Protein AF-A0A1W4WV50-F1 (afdb_monomer)

Structure (mmCIF, N/CA/C/O backbone):
data_AF-A0A1W4WV50-F1
#
_entry.id   AF-A0A1W4WV50-F1
#
loop_
_atom_site.group_PDB
_atom_site.id
_atom_site.type_symbol
_atom_site.label_atom_id
_atom_site.label_alt_id
_atom_site.label_comp_id
_atom_site.label_asym_id
_atom_site.label_entity_id
_atom_site.la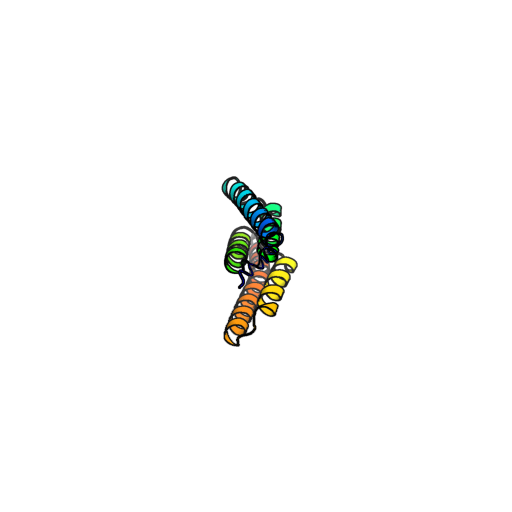bel_seq_id
_atom_site.pdbx_PDB_ins_code
_atom_site.Cartn_x
_atom_site.Cartn_y
_atom_site.Cartn_z
_atom_site.occupancy
_atom_site.B_iso_or_equiv
_atom_site.auth_seq_id
_atom_site.auth_comp_id
_atom_site.auth_asym_id
_atom_site.auth_atom_id
_atom_site.pdbx_PDB_model_num
ATOM 1 N N . MET A 1 1 ? -2.392 38.346 -44.570 1.00 42.47 1 MET A N 1
ATOM 2 C CA . MET A 1 1 ? -2.735 36.953 -44.889 1.00 42.47 1 MET A CA 1
ATOM 3 C C . MET A 1 1 ? -1.821 36.046 -44.085 1.00 42.47 1 MET A C 1
ATOM 5 O O . MET A 1 1 ? -0.620 36.184 -44.238 1.00 42.47 1 MET A O 1
ATOM 9 N N . ASP A 1 2 ? -2.243 35.181 -43.177 1.00 48.56 2 ASP A N 1
ATOM 10 C CA . ASP A 1 2 ? -3.547 34.930 -42.580 1.00 48.56 2 ASP A CA 1
ATOM 11 C C . ASP A 1 2 ? -3.296 34.343 -41.193 1.00 48.56 2 ASP A C 1
ATOM 13 O O . ASP A 1 2 ? -2.311 33.651 -40.942 1.00 48.56 2 ASP A O 1
ATOM 17 N N . LYS A 1 3 ? -4.202 34.695 -40.294 1.00 64.75 3 LYS A N 1
ATOM 18 C CA . LYS A 1 3 ? -4.344 34.162 -38.953 1.00 64.75 3 LYS A CA 1
ATOM 19 C C . LYS A 1 3 ? -4.833 32.719 -39.092 1.00 64.75 3 LYS A C 1
ATOM 21 O O . LYS A 1 3 ? -5.914 32.519 -39.636 1.00 64.75 3 LYS A O 1
ATOM 26 N N . MET A 1 4 ? -4.077 31.736 -38.611 1.00 63.44 4 MET A N 1
ATOM 27 C CA . MET A 1 4 ? -4.611 30.386 -38.417 1.00 63.44 4 MET A CA 1
ATOM 28 C C . MET A 1 4 ? -4.324 29.927 -36.993 1.00 63.44 4 MET A C 1
ATOM 30 O O . MET A 1 4 ? -3.299 29.328 -36.689 1.00 63.44 4 MET A O 1
ATOM 34 N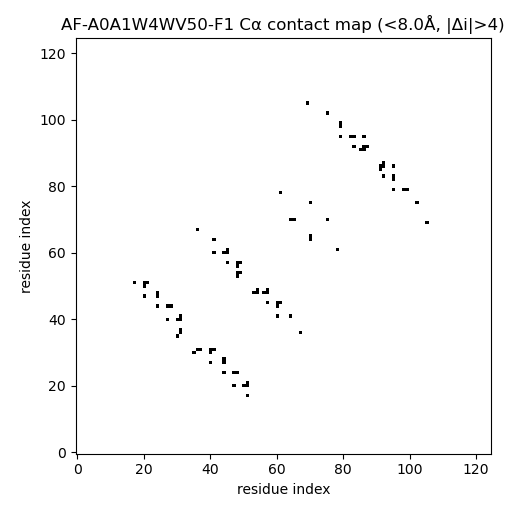 N . GLU A 1 5 ? -5.272 30.287 -36.133 1.00 61.78 5 GLU A N 1
ATOM 35 C CA . GLU A 1 5 ? -5.601 29.574 -34.907 1.00 61.78 5 GLU A CA 1
ATOM 36 C C . GLU A 1 5 ? -6.010 28.144 -35.293 1.00 61.78 5 GLU A C 1
ATOM 38 O O . GLU A 1 5 ? -6.894 27.974 -36.136 1.00 61.78 5 GLU A O 1
ATOM 43 N N . THR A 1 6 ? -5.422 27.121 -34.675 1.00 50.56 6 THR A N 1
ATOM 44 C CA . THR A 1 6 ? -6.096 25.822 -34.552 1.00 50.56 6 THR A CA 1
ATOM 45 C C . THR A 1 6 ? -5.960 25.376 -33.108 1.00 50.56 6 THR A C 1
ATOM 47 O O . THR A 1 6 ? -4.914 24.905 -32.668 1.00 50.56 6 THR A O 1
ATOM 50 N N . SER A 1 7 ? -7.026 25.628 -32.367 1.00 62.25 7 SER A N 1
ATOM 51 C CA . SER A 1 7 ? -7.301 25.095 -31.048 1.00 62.25 7 SER A CA 1
ATOM 52 C C . SER A 1 7 ? -7.373 23.572 -31.133 1.00 62.25 7 SER A C 1
ATOM 54 O O . SER A 1 7 ? -8.223 23.051 -31.849 1.00 62.25 7 SER A O 1
ATOM 56 N N . ASP A 1 8 ? -6.522 22.876 -30.388 1.00 53.78 8 ASP A N 1
ATOM 57 C CA . ASP A 1 8 ? -6.728 21.467 -30.054 1.00 53.78 8 ASP A CA 1
ATOM 58 C C . ASP A 1 8 ? -6.739 21.373 -28.527 1.00 53.78 8 ASP A C 1
ATOM 60 O O . ASP A 1 8 ? -5.719 21.238 -27.855 1.00 53.78 8 ASP A O 1
ATOM 64 N N . SER A 1 9 ? -7.920 21.658 -27.982 1.00 59.09 9 SER A N 1
ATOM 65 C CA . SER A 1 9 ? -8.240 21.547 -26.565 1.00 59.09 9 SER A CA 1
ATOM 66 C C . SER A 1 9 ? -8.961 20.214 -26.407 1.00 59.09 9 SER A C 1
ATOM 68 O O . SER A 1 9 ? -10.182 20.154 -26.508 1.00 59.09 9 SER A O 1
ATOM 70 N N . SER A 1 10 ? -8.194 19.137 -26.258 1.00 57.66 10 SER A N 1
ATOM 71 C CA . SER A 1 10 ? -8.717 17.786 -26.042 1.00 57.66 10 SER A CA 1
ATOM 72 C C . SER A 1 10 ? -7.787 16.996 -25.120 1.00 57.66 10 SER A C 1
ATOM 74 O O . SER A 1 10 ? -7.158 16.033 -25.541 1.00 57.66 10 SER A O 1
ATOM 76 N N . SER A 1 11 ? -7.710 17.416 -23.857 1.00 51.62 11 SER A N 1
ATOM 77 C CA . SER A 1 11 ? -7.191 16.614 -22.740 1.00 51.62 11 SER A CA 1
ATOM 78 C C . SER A 1 11 ? -7.842 17.122 -21.454 1.00 51.62 11 SER A C 1
ATOM 80 O O . SER A 1 11 ? -7.327 18.042 -20.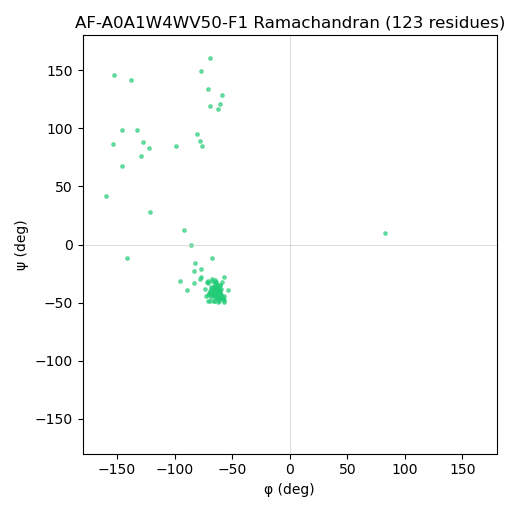830 1.00 51.62 11 SER A O 1
ATOM 82 N N . SER A 1 12 ? -9.023 16.618 -21.099 1.00 52.91 12 SER A N 1
ATOM 83 C CA . SER A 1 12 ? -9.609 16.865 -19.764 1.00 52.91 12 SER A CA 1
ATOM 84 C C . SER A 1 12 ? -10.337 15.653 -19.175 1.00 52.91 12 SER A C 1
ATOM 86 O O . SER A 1 12 ? -10.578 15.626 -17.979 1.00 52.91 12 SER A O 1
ATOM 88 N N . GLU A 1 13 ? -10.593 14.600 -19.955 1.00 53.84 13 GLU A N 1
ATOM 89 C CA . GLU A 1 13 ? -11.320 13.415 -19.466 1.00 53.84 13 GLU A CA 1
ATOM 90 C C . GLU A 1 13 ? -10.465 12.470 -18.593 1.00 53.84 13 GLU A C 1
ATOM 92 O O . GLU A 1 13 ? -11.007 11.669 -17.838 1.00 53.84 13 GLU A O 1
ATOM 97 N N . SER A 1 14 ? -9.131 12.520 -18.699 1.00 54.09 14 SER A N 1
ATOM 98 C CA . SER A 1 14 ? -8.242 11.679 -17.875 1.00 54.09 14 SER A CA 1
ATOM 99 C C . SER A 1 14 ? -7.988 12.280 -16.491 1.00 54.09 14 SER A C 1
ATOM 101 O O . SER A 1 14 ? -7.862 11.538 -15.520 1.00 54.09 14 SER A O 1
ATOM 103 N N . ASP A 1 15 ? -7.952 13.610 -16.396 1.00 56.28 15 ASP A N 1
ATOM 104 C CA . ASP A 1 15 ? -7.612 14.325 -15.163 1.00 56.28 15 ASP A CA 1
ATOM 105 C C . ASP A 1 15 ? -8.781 14.338 -14.161 1.00 56.28 15 ASP A C 1
ATOM 107 O O . ASP A 1 15 ? -8.567 14.379 -12.949 1.00 56.28 15 ASP A O 1
ATOM 111 N N . GLU A 1 16 ? -10.031 14.270 -14.634 1.00 61.88 16 GLU A N 1
ATOM 112 C CA . GLU A 1 16 ? -11.210 14.206 -13.758 1.00 61.88 16 GLU A CA 1
ATOM 113 C C . GLU A 1 16 ? -11.260 12.893 -12.960 1.00 61.88 16 GLU A C 1
ATOM 115 O O . GLU A 1 16 ? -11.517 12.907 -11.757 1.00 61.88 16 GLU A O 1
ATOM 120 N N . ASN A 1 17 ? -10.925 11.763 -13.591 1.00 70.62 17 ASN A N 1
ATOM 121 C CA . ASN A 1 17 ? -10.959 10.453 -12.938 1.00 70.62 17 ASN A CA 1
ATOM 122 C C . ASN A 1 17 ? -9.835 10.277 -11.897 1.00 70.62 17 ASN A C 1
ATOM 124 O O . ASN A 1 17 ? -10.039 9.617 -10.881 1.00 70.62 17 ASN A O 1
ATOM 128 N N . GLU A 1 18 ? -8.656 10.867 -12.113 1.00 73.31 18 GLU A N 1
ATOM 129 C CA . GLU A 1 18 ? -7.558 10.840 -11.132 1.00 73.31 18 GLU A CA 1
ATOM 130 C C . GLU A 1 18 ? -7.899 11.674 -9.884 1.00 73.31 18 GLU A C 1
ATOM 132 O O . GLU A 1 18 ? -7.756 11.183 -8.763 1.00 73.31 18 GLU A O 1
ATOM 137 N N . ASN A 1 19 ? -8.481 12.867 -10.067 1.00 79.00 19 ASN A N 1
ATOM 138 C CA . ASN A 1 19 ? -8.949 13.712 -8.959 1.00 79.00 19 ASN A CA 1
ATOM 139 C C . ASN A 1 19 ? -10.046 13.037 -8.112 1.00 79.00 19 ASN A C 1
ATOM 141 O O . ASN A 1 19 ? -10.055 13.165 -6.886 1.00 79.00 19 ASN A O 1
ATOM 145 N N . GLU A 1 20 ? -10.977 12.304 -8.732 1.00 84.50 20 GLU A N 1
ATOM 146 C CA . GLU A 1 20 ? -12.006 11.556 -7.992 1.00 84.50 20 GLU A CA 1
ATOM 147 C C . GLU A 1 20 ? -11.408 10.425 -7.137 1.00 84.50 20 GLU A C 1
ATOM 149 O O . GLU A 1 20 ? -11.850 10.191 -6.006 1.00 84.50 20 GLU A O 1
ATOM 154 N N . LEU A 1 21 ? -10.389 9.730 -7.654 1.00 85.88 21 LEU A N 1
ATOM 155 C CA . LEU A 1 21 ? -9.699 8.662 -6.930 1.00 85.88 21 LEU A CA 1
ATOM 156 C C . LEU A 1 21 ? -8.884 9.209 -5.751 1.00 85.88 21 LEU A C 1
ATOM 158 O O . LEU A 1 21 ? -8.929 8.624 -4.665 1.00 85.88 21 LEU A O 1
ATOM 162 N N . GLU A 1 22 ? -8.192 10.335 -5.935 1.00 85.38 22 GLU A N 1
ATOM 163 C CA . GLU A 1 22 ? -7.476 11.029 -4.859 1.00 85.38 22 GLU A CA 1
ATOM 164 C C . GLU A 1 22 ? -8.432 11.497 -3.753 1.00 85.38 22 GLU A C 1
ATOM 166 O O . GLU A 1 22 ? -8.198 11.209 -2.577 1.00 85.38 22 GLU A O 1
ATOM 171 N N . GLY A 1 23 ? -9.565 12.113 -4.111 1.00 88.38 23 GLY A N 1
ATOM 172 C CA . GLY A 1 23 ? -10.576 12.533 -3.136 1.00 88.38 23 GLY A CA 1
ATOM 173 C C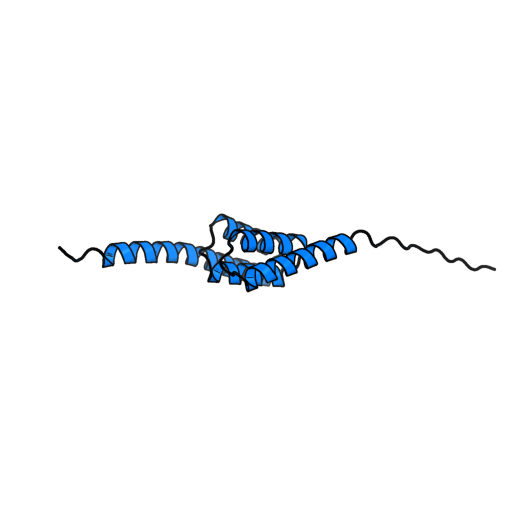 . GLY A 1 23 ? -11.153 11.362 -2.329 1.00 88.38 23 GLY A C 1
ATOM 174 O O . GLY A 1 23 ? -11.412 11.484 -1.129 1.00 88.38 23 GLY A O 1
ATOM 175 N N . ARG A 1 24 ? -11.306 10.185 -2.952 1.00 90.00 24 ARG A N 1
ATOM 176 C CA . ARG A 1 24 ? -11.717 8.966 -2.240 1.00 90.00 24 ARG A CA 1
ATOM 177 C C . ARG A 1 24 ? -10.627 8.455 -1.299 1.00 90.00 24 ARG A C 1
ATOM 179 O O . ARG A 1 24 ? -10.954 8.027 -0.193 1.00 90.00 24 ARG A O 1
ATOM 186 N N . ALA A 1 25 ? -9.359 8.504 -1.708 1.00 89.44 25 ALA A N 1
ATOM 187 C CA . ALA A 1 25 ? -8.240 8.119 -0.852 1.00 89.44 25 ALA A CA 1
ATOM 188 C C . ALA A 1 25 ? -8.163 9.001 0.408 1.00 89.44 25 ALA A C 1
ATOM 190 O O . ALA A 1 25 ? -7.996 8.471 1.506 1.00 89.44 25 ALA A O 1
ATOM 191 N N . GLU A 1 26 ? -8.378 10.315 0.280 1.00 90.00 26 GLU A N 1
ATOM 192 C CA . GLU A 1 26 ? -8.436 11.233 1.427 1.00 90.00 26 GLU A CA 1
ATOM 193 C C . GLU A 1 26 ? -9.578 10.903 2.401 1.00 90.00 26 GLU A C 1
ATOM 195 O O . GLU A 1 26 ? -9.386 10.927 3.620 1.00 90.00 26 GLU A O 1
ATOM 200 N N . GLU A 1 27 ? -10.766 10.556 1.896 1.00 92.56 27 GLU A N 1
ATOM 201 C CA . GLU A 1 27 ? -11.892 10.171 2.756 1.00 92.56 27 GLU A CA 1
ATOM 202 C C . GLU A 1 27 ? -11.611 8.861 3.510 1.00 92.56 27 GLU A C 1
ATOM 204 O O . GLU A 1 27 ? -11.930 8.759 4.697 1.00 92.56 27 GLU A O 1
ATOM 209 N N . LEU A 1 28 ? -10.986 7.869 2.863 1.00 91.25 28 LEU A N 1
ATOM 210 C CA . LEU A 1 28 ? -10.570 6.635 3.539 1.00 91.25 28 LEU A CA 1
ATOM 211 C C . LEU A 1 28 ? -9.486 6.903 4.592 1.00 91.25 28 LEU A C 1
ATOM 213 O O . LEU A 1 28 ? -9.568 6.366 5.694 1.00 91.25 28 LEU A O 1
ATOM 217 N N . GLU A 1 29 ? -8.510 7.765 4.302 1.00 90.38 29 GLU A N 1
ATOM 218 C CA . GLU A 1 29 ? -7.504 8.194 5.284 1.00 90.38 29 GLU A CA 1
ATOM 219 C C . GLU A 1 29 ? -8.157 8.910 6.478 1.00 90.38 29 GLU A C 1
ATOM 221 O O . GLU A 1 29 ? -7.772 8.672 7.625 1.00 90.38 29 GLU A O 1
ATOM 226 N N . ARG A 1 30 ? -9.214 9.710 6.263 1.00 91.19 30 ARG A N 1
ATOM 227 C CA . ARG A 1 30 ? -9.988 10.295 7.373 1.00 91.19 30 ARG A CA 1
ATOM 228 C C . ARG A 1 30 ? -10.670 9.218 8.217 1.00 91.19 30 ARG A C 1
ATOM 230 O O . ARG A 1 30 ? -10.622 9.286 9.443 1.00 91.19 30 ARG A O 1
ATOM 237 N N . GLN A 1 31 ? -11.256 8.201 7.586 1.00 90.94 31 GLN A N 1
ATOM 238 C CA . GLN A 1 31 ? -11.845 7.069 8.309 1.00 90.94 31 GLN A CA 1
ATOM 239 C C . GLN A 1 31 ? -10.796 6.293 9.117 1.00 90.94 31 GLN A C 1
ATOM 241 O O . GLN A 1 31 ? -11.081 5.871 10.238 1.00 90.94 31 GLN A O 1
ATOM 246 N N . LEU A 1 32 ? -9.575 6.143 8.596 1.00 88.81 32 LEU A N 1
ATOM 247 C CA . LEU A 1 32 ? -8.460 5.531 9.325 1.00 88.81 32 LEU A CA 1
ATOM 248 C C . LEU A 1 32 ? -7.931 6.419 10.457 1.00 88.81 32 LEU A C 1
ATOM 250 O O . LEU A 1 32 ? -7.490 5.893 11.481 1.00 88.81 32 LEU A O 1
ATOM 254 N N . ALA A 1 33 ? -7.997 7.744 10.312 1.00 88.81 33 ALA A N 1
ATOM 255 C CA . ALA A 1 33 ? -7.665 8.682 11.381 1.00 88.81 33 ALA A CA 1
ATOM 256 C C . ALA A 1 33 ? -8.651 8.570 12.556 1.00 88.81 33 ALA A C 1
ATOM 258 O O . ALA A 1 33 ? -8.228 8.604 13.714 1.00 88.81 33 ALA A O 1
ATOM 259 N N . ASP A 1 34 ? -9.939 8.368 12.264 1.00 91.56 34 ASP A N 1
ATOM 260 C CA . ASP A 1 34 ? -10.967 8.114 13.277 1.00 91.56 34 ASP A CA 1
ATOM 261 C C . ASP A 1 34 ? -10.829 6.705 13.879 1.00 91.56 34 ASP A C 1
ATOM 263 O O . ASP A 1 34 ? -10.903 6.522 15.098 1.00 91.56 34 ASP A O 1
ATOM 267 N N . ASN A 1 35 ? -10.606 5.692 13.034 1.00 87.88 35 ASN A N 1
ATOM 268 C CA . ASN A 1 35 ? -10.424 4.308 13.452 1.00 87.88 35 ASN A CA 1
ATOM 269 C C . ASN A 1 35 ? -9.420 3.546 12.571 1.00 87.88 35 ASN A C 1
ATOM 271 O O . ASN A 1 35 ? -9.758 2.946 11.551 1.00 87.88 35 ASN A O 1
ATOM 275 N N . LYS A 1 36 ? -8.183 3.451 13.060 1.00 88.62 36 LYS A N 1
ATOM 276 C CA . LYS A 1 36 ? -7.082 2.755 12.377 1.00 88.62 36 LYS A CA 1
ATOM 277 C C . LYS A 1 36 ? -7.232 1.234 12.277 1.00 88.62 36 LYS A C 1
ATOM 279 O O . LYS A 1 36 ? -6.460 0.601 11.564 1.00 88.62 36 LYS A O 1
ATOM 284 N N . TYR A 1 37 ? -8.184 0.633 12.993 1.00 86.06 37 TYR A N 1
ATOM 285 C CA . TYR A 1 37 ? -8.381 -0.820 13.022 1.00 86.06 37 TYR A CA 1
ATOM 286 C C . TYR A 1 37 ? -9.383 -1.320 11.966 1.00 86.06 37 TYR A C 1
ATOM 288 O O . TYR A 1 37 ? -9.829 -2.466 12.022 1.00 86.06 37 TYR A O 1
ATOM 296 N N . LEU A 1 38 ? -9.762 -0.473 11.008 1.00 89.06 38 LEU A N 1
ATOM 297 C CA . LEU A 1 38 ? -10.663 -0.840 9.920 1.00 89.06 38 LEU A CA 1
ATOM 298 C C . LEU A 1 38 ? -9.901 -1.581 8.814 1.00 89.06 38 LEU A C 1
ATOM 300 O O . LEU A 1 38 ? -9.317 -0.969 7.925 1.00 89.06 38 LEU A O 1
ATOM 304 N N . TYR A 1 39 ? -9.923 -2.913 8.872 1.00 87.44 39 TYR A N 1
ATOM 305 C CA . TYR A 1 39 ? -9.246 -3.780 7.901 1.00 87.44 39 TYR A CA 1
ATOM 306 C C . TYR A 1 39 ? -9.707 -3.527 6.456 1.00 87.44 39 TYR A C 1
ATOM 308 O O . TYR A 1 39 ? -8.876 -3.340 5.571 1.00 87.44 39 TYR A O 1
ATOM 316 N N . ASP A 1 40 ? -11.021 -3.466 6.224 1.00 89.00 40 ASP A N 1
ATOM 317 C CA . ASP A 1 40 ? -11.585 -3.292 4.877 1.00 89.00 40 ASP A CA 1
ATOM 318 C C . ASP A 1 40 ? -11.160 -1.959 4.245 1.00 89.00 40 ASP A C 1
ATOM 320 O O . ASP A 1 40 ? -10.855 -1.901 3.055 1.00 89.00 40 ASP A O 1
ATOM 324 N N . VAL A 1 41 ? -11.054 -0.908 5.065 1.00 91.56 41 VAL A N 1
ATOM 325 C CA . VAL A 1 41 ? -10.607 0.422 4.635 1.00 91.56 41 VAL A CA 1
ATOM 326 C C . VAL A 1 41 ? -9.138 0.394 4.219 1.00 91.56 41 VAL A C 1
ATOM 328 O O . VAL A 1 41 ? -8.798 0.962 3.185 1.00 91.56 41 VAL A O 1
ATOM 331 N N . HIS A 1 42 ? -8.270 -0.314 4.952 1.00 89.12 42 HIS A N 1
ATOM 332 C CA . HIS A 1 42 ? -6.869 -0.494 4.542 1.00 89.12 42 HIS A CA 1
ATOM 333 C C . HIS A 1 42 ? -6.750 -1.235 3.205 1.00 89.12 42 HIS A C 1
ATOM 335 O O . HIS A 1 42 ? -5.960 -0.828 2.354 1.00 89.12 42 HIS A O 1
ATOM 341 N N . VAL A 1 43 ? -7.551 -2.288 2.989 1.00 89.50 43 VAL A N 1
ATOM 342 C CA . VAL A 1 43 ? -7.573 -3.044 1.721 1.00 89.50 43 VAL A CA 1
ATOM 343 C C . VAL A 1 43 ? -8.066 -2.177 0.559 1.00 89.50 43 VAL A C 1
ATOM 345 O O . VAL A 1 43 ? -7.515 -2.237 -0.543 1.00 89.50 43 VAL A O 1
ATOM 348 N N . GLU A 1 44 ? -9.100 -1.365 0.776 1.00 91.31 44 GLU A N 1
ATOM 349 C CA . GLU A 1 44 ? -9.607 -0.448 -0.246 1.00 91.31 44 GLU A CA 1
ATOM 350 C C . GLU A 1 44 ? -8.583 0.648 -0.571 1.00 91.31 44 GLU A C 1
ATOM 352 O O . GLU A 1 44 ? -8.326 0.920 -1.744 1.00 91.31 44 GLU A O 1
ATOM 357 N N . LEU A 1 45 ? -7.927 1.204 0.450 1.00 91.38 45 LEU A N 1
ATOM 358 C CA . LEU A 1 45 ? -6.939 2.268 0.303 1.00 91.38 45 LEU A CA 1
ATOM 359 C C . LEU A 1 45 ? -5.724 1.824 -0.526 1.00 91.38 45 LEU A C 1
ATOM 361 O O . LEU A 1 45 ? -5.336 2.516 -1.468 1.00 91.38 45 LEU A O 1
ATOM 365 N N . VAL A 1 46 ? -5.153 0.642 -0.254 1.00 90.00 46 VAL A N 1
ATOM 366 C CA . VAL A 1 46 ? -4.025 0.128 -1.060 1.00 90.00 46 VAL A CA 1
ATOM 367 C C . VAL A 1 46 ? -4.428 -0.148 -2.513 1.00 90.00 46 VAL A C 1
ATOM 369 O O . VAL A 1 46 ? -3.630 0.060 -3.428 1.00 90.00 46 VAL A O 1
ATOM 372 N N . ASN A 1 47 ? -5.675 -0.570 -2.749 1.00 88.00 47 ASN A N 1
ATOM 373 C CA . ASN A 1 47 ? -6.207 -0.781 -4.096 1.00 88.00 47 ASN A CA 1
ATOM 374 C C . ASN A 1 47 ? -6.471 0.533 -4.841 1.00 88.00 47 ASN A C 1
ATOM 376 O O . ASN A 1 47 ? -6.330 0.566 -6.066 1.00 88.00 47 ASN A O 1
ATOM 380 N N . LEU A 1 48 ? -6.844 1.600 -4.132 1.00 89.94 48 LEU A N 1
ATOM 381 C CA . LEU A 1 48 ? -6.982 2.936 -4.711 1.00 89.94 48 LEU A CA 1
ATOM 382 C C . LEU A 1 48 ? -5.627 3.513 -5.097 1.00 89.94 48 LEU A C 1
ATOM 384 O O . LEU A 1 48 ? -5.461 3.899 -6.250 1.00 89.94 48 LEU A O 1
ATOM 388 N N . TYR A 1 49 ? -4.627 3.470 -4.211 1.00 87.88 49 TYR A N 1
ATOM 389 C CA . TYR A 1 49 ? -3.280 3.941 -4.559 1.00 87.88 49 TYR A CA 1
ATOM 390 C C . TYR A 1 49 ? -2.681 3.189 -5.749 1.00 87.88 49 TYR A C 1
ATOM 392 O O . TYR A 1 49 ? -1.981 3.779 -6.568 1.00 87.88 49 TYR A O 1
ATOM 400 N N . ARG A 1 50 ? -3.018 1.905 -5.907 1.00 84.38 50 ARG A N 1
ATOM 401 C CA . ARG A 1 50 ? -2.656 1.131 -7.099 1.00 84.38 50 ARG A CA 1
ATOM 402 C C . ARG A 1 50 ? -3.312 1.658 -8.382 1.00 84.38 50 ARG A C 1
ATOM 404 O O . ARG A 1 50 ? -2.678 1.601 -9.429 1.00 84.38 50 ARG A O 1
ATOM 411 N N . GLN A 1 51 ? -4.564 2.109 -8.324 1.00 85.00 51 GLN A N 1
ATOM 412 C CA . GLN A 1 51 ? -5.271 2.671 -9.483 1.00 85.00 51 GLN A CA 1
ATOM 413 C C . GLN A 1 51 ? -4.764 4.068 -9.841 1.00 85.00 51 GLN A C 1
ATOM 415 O O . GLN A 1 51 ? -4.624 4.364 -11.022 1.00 85.00 51 GLN A O 1
ATOM 420 N N . ILE A 1 52 ? -4.450 4.876 -8.827 1.00 84.69 52 ILE A N 1
ATOM 421 C CA . ILE A 1 52 ? -3.851 6.208 -8.982 1.00 84.69 52 ILE A CA 1
ATOM 422 C C . ILE A 1 52 ? -2.416 6.088 -9.526 1.00 84.69 52 ILE A C 1
ATOM 424 O O . ILE A 1 52 ? -1.946 6.933 -10.272 1.00 84.69 52 ILE A O 1
ATOM 428 N N . GLY A 1 53 ? -1.705 5.008 -9.183 1.00 82.62 53 GLY A N 1
ATOM 429 C CA . GLY A 1 53 ? -0.300 4.829 -9.551 1.00 82.62 53 GLY A CA 1
ATOM 430 C C . GLY A 1 53 ? 0.668 5.551 -8.609 1.00 82.62 53 GLY A C 1
ATOM 431 O O . GLY A 1 53 ? 1.869 5.592 -8.883 1.00 82.62 53 GLY A O 1
ATOM 432 N N . ASP A 1 54 ? 0.188 6.070 -7.472 1.00 83.88 54 ASP A N 1
ATOM 433 C CA . ASP A 1 54 ? 1.048 6.635 -6.432 1.00 83.88 54 ASP A CA 1
ATOM 434 C C . ASP A 1 54 ? 1.699 5.528 -5.592 1.00 83.88 54 ASP A C 1
ATOM 436 O O . ASP A 1 54 ? 1.217 5.083 -4.545 1.00 83.88 54 ASP A O 1
ATOM 440 N N . LEU A 1 55 ? 2.864 5.100 -6.064 1.00 82.12 55 LEU A N 1
ATOM 441 C CA . LEU A 1 55 ? 3.660 4.044 -5.451 1.00 82.12 55 LEU A CA 1
ATOM 442 C C . LEU A 1 55 ? 4.181 4.409 -4.060 1.00 82.12 55 LEU A C 1
ATOM 444 O O . LEU A 1 55 ? 4.388 3.522 -3.231 1.00 82.12 55 LEU A O 1
ATOM 448 N N . LYS A 1 56 ? 4.433 5.696 -3.790 1.00 85.75 56 LYS A N 1
ATOM 449 C CA . LYS A 1 56 ? 4.969 6.120 -2.490 1.00 85.75 56 LYS A CA 1
ATOM 450 C C . LYS A 1 56 ? 3.902 5.975 -1.420 1.00 85.75 56 LYS A C 1
ATOM 452 O O . LYS A 1 56 ? 4.166 5.357 -0.388 1.00 85.75 56 LYS A O 1
ATOM 457 N N . SER A 1 57 ? 2.708 6.488 -1.697 1.00 86.88 57 SER A N 1
ATOM 458 C CA . SER A 1 57 ? 1.575 6.375 -0.781 1.00 86.88 57 SER A CA 1
ATOM 459 C C . SER A 1 57 ? 1.112 4.927 -0.647 1.00 86.88 57 SER A C 1
ATOM 461 O O . SER A 1 57 ? 0.860 4.477 0.467 1.00 86.88 57 SER A O 1
ATOM 463 N N . MET A 1 58 ? 1.144 4.143 -1.733 1.00 88.50 58 MET A N 1
ATOM 464 C CA . MET A 1 58 ? 0.876 2.702 -1.681 1.00 88.50 58 MET A CA 1
ATOM 465 C C . MET A 1 58 ? 1.819 1.972 -0.710 1.00 88.50 58 MET A C 1
ATOM 467 O O . MET A 1 58 ? 1.355 1.214 0.141 1.00 88.50 58 MET A O 1
ATOM 471 N N . ARG A 1 59 ? 3.140 2.198 -0.805 1.00 88.56 59 ARG A N 1
ATOM 472 C CA . ARG A 1 59 ? 4.123 1.569 0.099 1.00 88.56 59 ARG A CA 1
ATOM 473 C C . ARG A 1 59 ? 3.886 1.977 1.553 1.00 88.56 59 ARG A C 1
ATOM 475 O O . ARG A 1 59 ? 3.864 1.109 2.419 1.00 88.56 59 ARG A O 1
ATOM 482 N N . ALA A 1 60 ? 3.641 3.263 1.810 1.00 89.12 60 ALA A N 1
ATOM 483 C CA . ALA A 1 60 ? 3.336 3.754 3.154 1.00 89.12 60 ALA A CA 1
ATOM 484 C C . ALA A 1 60 ? 2.041 3.142 3.721 1.00 89.12 60 ALA A C 1
ATOM 486 O O . ALA A 1 60 ? 1.990 2.787 4.898 1.00 89.12 60 ALA A O 1
ATOM 487 N N . ALA A 1 61 ? 1.008 2.972 2.890 1.00 89.44 61 ALA A N 1
ATOM 488 C CA . ALA A 1 61 ? -0.239 2.326 3.284 1.00 89.44 61 ALA A CA 1
ATOM 489 C C . ALA A 1 61 ? -0.021 0.848 3.648 1.00 89.44 61 ALA A C 1
ATOM 491 O O . ALA A 1 61 ? -0.474 0.415 4.706 1.00 89.44 61 ALA A O 1
ATOM 492 N N . TYR A 1 62 ? 0.738 0.091 2.845 1.00 88.31 62 TYR A N 1
ATOM 493 C CA . TYR A 1 62 ? 1.095 -1.294 3.175 1.00 88.31 62 TYR A CA 1
ATOM 494 C C . TYR A 1 62 ? 1.939 -1.408 4.450 1.00 88.31 62 TYR A C 1
ATOM 496 O O . TYR A 1 62 ? 1.723 -2.329 5.235 1.00 88.31 62 TYR A O 1
ATOM 504 N N . GLU A 1 63 ? 2.875 -0.486 4.691 1.00 87.31 63 GLU A N 1
ATOM 505 C CA . GLU A 1 63 ? 3.667 -0.466 5.928 1.00 87.31 63 GLU A CA 1
ATOM 506 C C . GLU A 1 63 ? 2.791 -0.231 7.162 1.00 87.31 63 GLU A C 1
ATOM 508 O O . GLU A 1 63 ? 2.888 -0.986 8.127 1.00 87.31 63 GLU A O 1
ATOM 513 N N . ARG A 1 64 ? 1.874 0.744 7.115 1.00 86.88 64 ARG A N 1
ATOM 514 C CA . ARG A 1 64 ? 0.907 0.973 8.204 1.00 86.88 64 ARG A CA 1
ATOM 515 C C . ARG A 1 64 ? -0.012 -0.224 8.411 1.00 86.88 64 ARG A C 1
ATOM 517 O O . ARG A 1 64 ? -0.321 -0.573 9.548 1.00 86.88 64 ARG A O 1
ATOM 524 N N . PHE A 1 65 ? -0.448 -0.853 7.322 1.00 85.81 65 PHE A N 1
ATOM 525 C CA . PHE A 1 65 ? -1.276 -2.049 7.389 1.00 85.81 65 PHE A CA 1
ATOM 526 C C . PHE A 1 65 ? -0.510 -3.178 8.095 1.00 85.81 65 PHE A C 1
ATOM 528 O O . PHE A 1 65 ? -1.014 -3.754 9.057 1.00 85.81 65 PHE A O 1
ATOM 535 N N . TYR A 1 66 ? 0.739 -3.417 7.694 1.00 84.25 66 TYR A N 1
ATOM 536 C CA . TYR A 1 66 ? 1.630 -4.402 8.306 1.00 84.25 66 TYR A CA 1
ATOM 537 C C . TYR A 1 66 ? 1.898 -4.147 9.798 1.00 84.25 66 TYR A C 1
ATOM 539 O O . TYR A 1 66 ? 1.963 -5.086 10.585 1.00 84.25 66 TYR A O 1
ATOM 547 N N . GLU A 1 67 ? 2.035 -2.886 10.215 1.00 83.88 67 GLU A N 1
ATOM 548 C CA . GLU A 1 67 ? 2.236 -2.540 11.629 1.00 83.88 67 GLU A CA 1
ATOM 549 C C . GLU A 1 67 ? 1.014 -2.839 12.506 1.00 83.88 67 GLU A C 1
ATOM 551 O O . GLU A 1 67 ? 1.153 -3.108 13.702 1.00 83.88 67 GLU A O 1
ATOM 556 N N . LE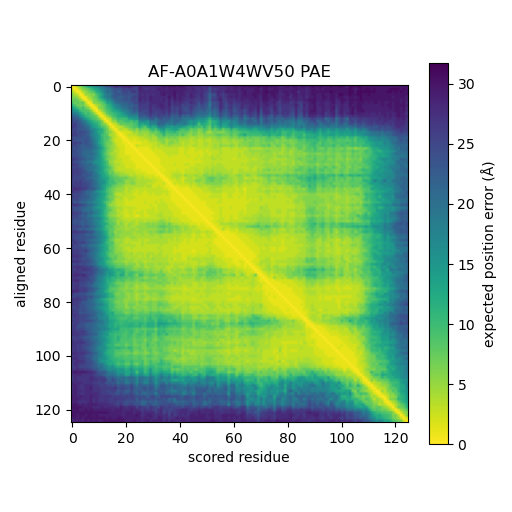U A 1 68 ? -0.189 -2.765 11.934 1.00 83.75 68 LEU A N 1
ATOM 557 C CA . LEU A 1 68 ? -1.444 -2.930 12.667 1.00 83.75 68 LEU A CA 1
ATOM 558 C C . LEU A 1 68 ? -1.985 -4.358 12.601 1.00 83.75 68 LEU A C 1
ATOM 560 O O . LEU A 1 68 ? -2.636 -4.802 13.550 1.00 83.75 68 LEU A O 1
ATOM 564 N N . PHE A 1 69 ? -1.727 -5.070 11.503 1.00 81.00 69 PHE A N 1
ATOM 565 C CA . PHE A 1 69 ? -2.288 -6.385 11.232 1.00 81.00 69 PHE A CA 1
ATOM 566 C C . PHE A 1 69 ? -1.246 -7.343 10.647 1.00 81.00 69 PHE A C 1
ATOM 568 O O . PHE A 1 69 ? -0.471 -6.949 9.775 1.00 81.00 69 PHE A O 1
ATOM 575 N N . PRO A 1 70 ? -1.273 -8.631 11.040 1.00 79.88 70 PRO A N 1
ATOM 576 C CA . PRO A 1 70 ? -0.524 -9.657 10.327 1.00 79.88 70 PRO A CA 1
ATOM 577 C C . PRO A 1 70 ? -1.058 -9.752 8.894 1.00 79.88 70 PRO A C 1
ATOM 579 O O . PRO A 1 70 ? -2.231 -10.070 8.675 1.00 79.88 70 PRO A O 1
ATOM 582 N N . LEU A 1 71 ? -0.209 -9.450 7.914 1.00 79.75 71 LEU A N 1
ATOM 583 C CA . LEU A 1 71 ? -0.604 -9.480 6.511 1.00 79.75 71 LEU A CA 1
ATOM 584 C C . LEU A 1 71 ? -0.805 -10.925 6.046 1.00 79.75 71 LEU A C 1
ATOM 586 O O . LEU A 1 71 ? 0.032 -11.806 6.259 1.00 79.75 71 LEU A O 1
ATOM 590 N N . THR A 1 72 ? -1.915 -11.163 5.352 1.00 82.44 72 THR A N 1
ATOM 591 C CA . THR A 1 72 ? -2.201 -12.466 4.748 1.00 82.44 72 THR A CA 1
ATOM 592 C C . THR A 1 72 ? -1.256 -12.751 3.575 1.00 82.44 72 THR A C 1
ATOM 594 O O . THR A 1 72 ? -0.674 -11.819 3.001 1.00 82.44 72 THR A O 1
ATOM 597 N N . PRO A 1 73 ? -1.096 -14.026 3.161 1.00 81.62 73 PRO A N 1
ATOM 598 C CA . PRO A 1 73 ? -0.112 -14.356 2.133 1.00 81.62 73 PRO A CA 1
ATOM 599 C C . PRO A 1 73 ? -0.498 -13.712 0.806 1.00 81.62 73 PRO A C 1
ATOM 601 O O . PRO A 1 73 ? 0.352 -13.304 0.023 1.00 81.62 73 PRO A O 1
ATOM 604 N N . GLU A 1 74 ? -1.803 -13.581 0.574 1.00 84.88 74 GLU A N 1
ATOM 605 C CA . GLU A 1 74 ? -2.376 -12.957 -0.611 1.00 84.88 74 GLU A CA 1
ATOM 606 C C . GLU A 1 74 ? -2.021 -11.470 -0.716 1.00 84.88 74 GLU A C 1
ATOM 608 O O . GLU A 1 74 ? -1.679 -11.006 -1.807 1.00 84.88 74 GLU A O 1
ATOM 613 N N . LEU A 1 75 ? -2.033 -10.732 0.401 1.00 85.69 75 LEU A N 1
ATOM 614 C CA . LEU A 1 75 ? -1.640 -9.320 0.427 1.00 85.69 75 LEU A CA 1
ATOM 615 C C . LEU A 1 75 ? -0.142 -9.155 0.164 1.00 85.69 75 LEU A C 1
ATOM 617 O O . LEU A 1 75 ? 0.243 -8.356 -0.689 1.00 85.69 75 LEU A O 1
ATOM 621 N N . TRP A 1 76 ? 0.695 -9.972 0.809 1.00 88.38 76 TRP A N 1
ATOM 622 C CA . TRP A 1 76 ? 2.136 -9.995 0.550 1.00 88.38 76 TRP A CA 1
ATOM 623 C C . TRP A 1 76 ? 2.457 -10.298 -0.917 1.00 88.38 76 TRP A C 1
ATOM 625 O O . TRP A 1 76 ? 3.246 -9.592 -1.544 1.00 88.38 76 TRP A O 1
ATOM 635 N N . LEU A 1 77 ? 1.810 -11.315 -1.495 1.00 87.06 77 LEU A N 1
ATOM 636 C CA . LEU A 1 77 ? 1.982 -11.673 -2.903 1.00 87.06 77 LEU A CA 1
ATOM 637 C C . LEU A 1 77 ? 1.521 -10.559 -3.842 1.00 87.06 77 LEU A C 1
ATOM 639 O O . LEU A 1 77 ? 2.134 -10.353 -4.887 1.00 87.06 77 LEU A O 1
ATOM 643 N N . THR A 1 78 ? 0.447 -9.853 -3.493 1.00 88.06 78 THR A N 1
ATOM 644 C CA . THR A 1 78 ? -0.056 -8.729 -4.289 1.00 88.06 78 THR A CA 1
ATOM 645 C C . THR A 1 78 ? 0.946 -7.580 -4.288 1.00 88.06 78 THR A C 1
ATOM 647 O O . THR A 1 78 ? 1.321 -7.111 -5.362 1.00 88.06 78 THR A O 1
ATOM 650 N N . TRP A 1 79 ? 1.457 -7.190 -3.118 1.00 87.94 79 TRP A N 1
ATOM 651 C CA . TRP A 1 79 ? 2.475 -6.145 -3.007 1.00 87.94 79 TRP A CA 1
ATOM 652 C C . TRP A 1 79 ? 3.762 -6.515 -3.759 1.00 87.94 79 TRP A C 1
ATOM 654 O O . TRP A 1 79 ? 4.260 -5.727 -4.563 1.00 87.94 79 TRP A O 1
ATOM 664 N N . LEU A 1 80 ? 4.248 -7.748 -3.587 1.00 89.44 80 LEU A N 1
ATOM 665 C CA . LEU A 1 80 ? 5.437 -8.246 -4.281 1.00 89.44 80 LEU A CA 1
ATOM 666 C C . LEU A 1 80 ? 5.282 -8.234 -5.803 1.00 89.44 80 LEU A C 1
ATOM 668 O O . LEU A 1 80 ? 6.206 -7.824 -6.498 1.00 89.44 80 LEU A O 1
ATOM 672 N N . LYS A 1 81 ? 4.128 -8.657 -6.334 1.00 88.12 81 LYS A N 1
ATOM 673 C CA . LYS A 1 81 ? 3.869 -8.634 -7.783 1.00 88.12 81 LYS A CA 1
ATOM 674 C C . LYS A 1 81 ? 3.940 -7.221 -8.349 1.00 88.12 81 LYS A C 1
ATOM 676 O O . LYS A 1 81 ? 4.557 -7.029 -9.389 1.00 88.12 81 LYS A O 1
ATOM 681 N N . ILE A 1 82 ? 3.351 -6.252 -7.650 1.00 85.81 82 ILE A N 1
ATOM 682 C CA . ILE A 1 82 ? 3.376 -4.848 -8.070 1.00 85.81 82 ILE A CA 1
ATOM 683 C C . ILE A 1 82 ? 4.821 -4.343 -8.093 1.00 85.81 82 ILE A C 1
ATOM 685 O O . ILE A 1 82 ? 5.279 -3.810 -9.098 1.00 85.81 82 ILE A O 1
ATOM 689 N N . GLU A 1 83 ? 5.573 -4.574 -7.018 1.00 86.50 83 GLU A N 1
ATOM 690 C CA . GLU A 1 83 ? 6.966 -4.134 -6.929 1.00 86.50 83 GLU A CA 1
ATOM 691 C C . GLU A 1 83 ? 7.851 -4.827 -7.987 1.00 86.50 83 GLU A C 1
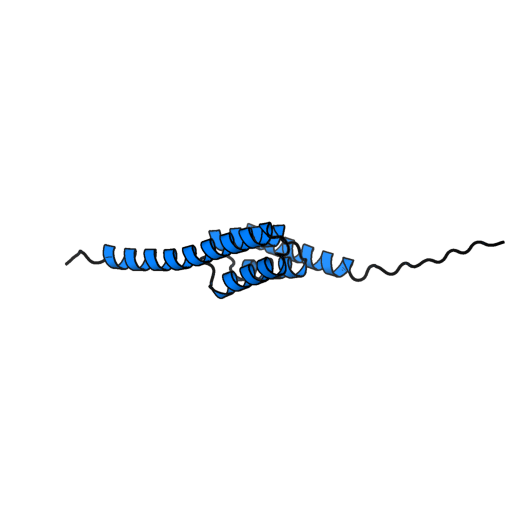ATOM 693 O O . GLU A 1 83 ? 8.734 -4.200 -8.564 1.00 86.50 83 GLU A O 1
ATOM 698 N N . MET A 1 84 ? 7.577 -6.095 -8.320 1.00 86.56 84 MET A N 1
ATOM 699 C CA . MET A 1 84 ? 8.243 -6.817 -9.411 1.00 86.56 84 MET A CA 1
ATOM 700 C C . MET A 1 84 ? 7.939 -6.240 -10.797 1.00 86.56 84 MET A C 1
ATOM 702 O O . MET A 1 84 ? 8.849 -6.159 -11.619 1.00 86.56 84 MET A O 1
ATOM 706 N N . GLU A 1 85 ? 6.685 -5.870 -11.072 1.00 86.38 85 GLU A N 1
ATOM 707 C CA . GLU A 1 85 ? 6.290 -5.238 -12.341 1.00 86.38 85 GLU A CA 1
ATOM 708 C C . GLU A 1 85 ? 6.955 -3.867 -12.517 1.00 86.38 85 GLU A C 1
ATOM 710 O O . GLU A 1 85 ? 7.303 -3.481 -13.633 1.00 86.38 85 GLU A O 1
ATOM 715 N N . LEU A 1 86 ? 7.189 -3.162 -11.409 1.00 82.31 86 LEU A N 1
ATOM 716 C CA . LEU A 1 86 ? 7.841 -1.854 -11.382 1.00 82.31 86 LEU A CA 1
ATOM 717 C C . LEU A 1 86 ? 9.374 -1.938 -11.403 1.00 82.31 86 LEU A C 1
ATOM 719 O O . LEU A 1 86 ? 10.038 -0.984 -11.811 1.00 82.31 86 LEU A O 1
ATOM 723 N N . ALA A 1 87 ? 9.950 -3.065 -10.980 1.00 84.38 87 ALA A N 1
ATOM 724 C CA . ALA A 1 87 ? 11.390 -3.240 -10.840 1.00 84.38 87 ALA A CA 1
ATOM 725 C C . ALA A 1 87 ? 12.104 -3.445 -12.185 1.00 84.38 87 ALA A C 1
ATOM 727 O O . ALA A 1 87 ? 12.415 -4.564 -12.611 1.00 84.38 87 ALA A O 1
ATOM 728 N N . ILE A 1 88 ? 12.437 -2.332 -12.838 1.00 81.88 88 ILE A N 1
ATOM 729 C CA . ILE A 1 88 ? 13.196 -2.318 -14.095 1.00 81.88 88 ILE A CA 1
ATOM 730 C C . ILE A 1 88 ? 14.705 -2.265 -13.805 1.00 81.88 88 ILE A C 1
ATOM 732 O O . ILE A 1 88 ? 15.490 -2.956 -14.466 1.00 81.88 88 ILE A O 1
ATOM 736 N N . SER A 1 89 ? 15.122 -1.492 -12.794 1.00 86.50 89 SER A N 1
ATOM 737 C CA . SER A 1 89 ? 16.530 -1.339 -12.411 1.00 86.50 89 SER A CA 1
ATOM 738 C C . SER A 1 89 ? 17.047 -2.556 -11.628 1.00 86.50 89 SER A C 1
ATOM 740 O O . SER A 1 89 ? 16.297 -3.183 -10.874 1.00 86.50 89 SER A O 1
ATOM 742 N N . PRO A 1 90 ? 18.345 -2.905 -11.731 1.00 82.88 90 PRO A N 1
ATOM 743 C CA . PRO A 1 90 ? 18.964 -3.876 -10.824 1.00 82.88 90 PRO A CA 1
ATOM 744 C C . PRO A 1 90 ? 18.851 -3.481 -9.341 1.00 82.88 90 PRO A C 1
ATOM 746 O O . PRO A 1 90 ? 18.827 -4.363 -8.485 1.00 82.88 90 PRO A O 1
ATOM 749 N N . GLU A 1 91 ? 18.765 -2.186 -9.032 1.00 85.50 91 GLU A N 1
ATOM 750 C CA . GLU A 1 91 ? 18.564 -1.698 -7.663 1.00 85.50 91 GLU A CA 1
ATOM 751 C C . GLU A 1 91 ? 17.145 -1.990 -7.160 1.00 85.50 91 GLU A C 1
ATOM 753 O O . GLU A 1 91 ? 16.980 -2.537 -6.071 1.00 85.50 91 GLU A O 1
ATOM 758 N N . ASP A 1 92 ? 16.129 -1.760 -7.994 1.00 82.88 92 ASP A N 1
ATOM 759 C CA . ASP A 1 92 ? 14.736 -2.077 -7.661 1.00 82.88 92 ASP A CA 1
ATOM 760 C C . ASP A 1 92 ? 14.554 -3.576 -7.416 1.00 82.88 92 ASP A C 1
ATOM 762 O O . ASP A 1 92 ? 13.904 -3.986 -6.459 1.00 82.88 92 ASP A O 1
ATOM 766 N N . LYS A 1 93 ? 15.216 -4.419 -8.218 1.00 85.69 93 LYS A N 1
ATOM 767 C CA . LYS A 1 93 ? 15.214 -5.875 -8.010 1.00 85.69 93 LYS A CA 1
ATOM 768 C C . LYS A 1 93 ? 15.801 -6.268 -6.657 1.00 85.69 93 LYS A C 1
ATOM 770 O O . LYS A 1 93 ? 15.327 -7.219 -6.042 1.00 85.69 93 LYS A O 1
ATOM 775 N N . LYS A 1 94 ? 16.812 -5.543 -6.172 1.00 87.94 94 LYS A N 1
ATOM 776 C CA . LYS A 1 94 ? 17.364 -5.757 -4.830 1.00 87.94 94 LYS A CA 1
ATOM 777 C C . LYS A 1 94 ? 16.361 -5.350 -3.745 1.00 87.94 94 LYS A C 1
ATOM 779 O O . LYS A 1 94 ? 16.243 -6.058 -2.749 1.00 87.94 94 LYS A O 1
ATOM 784 N N . ASN A 1 95 ? 15.612 -4.268 -3.954 1.00 85.44 95 ASN A N 1
ATOM 785 C CA . ASN A 1 95 ? 14.560 -3.834 -3.030 1.00 85.44 95 ASN A CA 1
ATOM 786 C C . ASN A 1 95 ? 13.405 -4.847 -2.970 1.00 85.44 95 ASN A C 1
ATOM 788 O O . ASN A 1 95 ? 12.970 -5.205 -1.878 1.00 85.44 95 ASN A O 1
ATOM 792 N N . VAL A 1 96 ? 12.980 -5.387 -4.119 1.00 87.69 96 VAL A N 1
ATOM 793 C CA . VAL A 1 96 ? 11.999 -6.486 -4.197 1.00 87.69 96 VAL A CA 1
ATOM 794 C C . VAL A 1 96 ? 12.475 -7.711 -3.414 1.00 87.69 96 VAL A C 1
ATOM 796 O O . VAL A 1 96 ? 11.693 -8.311 -2.682 1.00 87.69 96 VAL A O 1
ATOM 799 N N . LEU A 1 97 ? 13.753 -8.086 -3.546 1.00 86.62 97 LEU A N 1
ATOM 800 C CA . LEU A 1 97 ? 14.319 -9.214 -2.799 1.00 86.62 97 LEU A CA 1
ATOM 801 C C . LEU A 1 97 ? 14.284 -8.971 -1.285 1.00 86.62 97 LEU A C 1
ATOM 803 O O . LEU A 1 97 ? 13.868 -9.859 -0.549 1.00 86.62 97 LEU A O 1
ATOM 807 N N . GLY A 1 98 ? 14.630 -7.765 -0.825 1.00 88.06 98 GLY A N 1
ATOM 808 C CA . GLY A 1 98 ? 14.510 -7.407 0.593 1.00 88.06 98 GLY A CA 1
ATOM 809 C C . GLY A 1 98 ? 13.060 -7.437 1.093 1.00 88.06 98 GLY A C 1
ATOM 810 O O . GLY A 1 98 ? 12.793 -7.894 2.203 1.00 88.06 98 GLY A O 1
ATOM 811 N N . LEU A 1 99 ? 12.102 -7.015 0.261 1.00 87.19 99 LEU A N 1
ATOM 812 C CA . LEU A 1 99 ? 10.675 -7.114 0.577 1.00 87.19 99 LEU A CA 1
ATOM 813 C C . LEU A 1 99 ? 10.218 -8.578 0.679 1.00 87.19 99 LEU A C 1
ATOM 815 O O . LEU A 1 99 ? 9.442 -8.921 1.568 1.00 87.19 99 LEU A O 1
ATOM 819 N N . PHE A 1 100 ? 10.723 -9.447 -0.198 1.00 86.81 100 PHE A N 1
ATOM 820 C CA . PHE A 1 100 ? 10.444 -10.881 -0.163 1.00 86.81 100 PHE A CA 1
ATOM 821 C C . PHE A 1 100 ? 10.998 -11.537 1.106 1.00 86.81 100 PHE A C 1
ATOM 823 O O . PHE A 1 100 ? 10.284 -12.293 1.758 1.00 86.81 100 PHE A O 1
ATOM 830 N N . GLU A 1 101 ? 12.237 -11.220 1.489 1.00 86.75 101 GLU A N 1
ATOM 831 C CA . GLU A 1 101 ? 12.835 -11.694 2.744 1.00 86.75 101 GLU A CA 1
ATOM 832 C C . GLU A 1 101 ? 11.996 -11.264 3.954 1.00 86.75 101 GLU A C 1
ATOM 834 O O . GLU A 1 101 ? 11.647 -12.103 4.781 1.00 86.75 101 GLU A O 1
ATOM 839 N N . LYS A 1 102 ? 11.569 -9.995 3.999 1.00 85.62 102 LYS A N 1
ATOM 840 C CA . LYS A 1 102 ? 10.689 -9.471 5.054 1.00 85.62 102 LYS A CA 1
ATOM 841 C C . LYS A 1 102 ? 9.351 -10.216 5.119 1.00 85.62 102 LYS A C 1
ATOM 843 O O . LYS A 1 102 ? 8.901 -10.568 6.206 1.00 85.62 102 LYS A O 1
ATOM 848 N N . ALA A 1 103 ? 8.735 -10.486 3.967 1.00 84.81 103 ALA A N 1
ATOM 849 C CA . ALA A 1 103 ? 7.494 -11.253 3.898 1.00 84.81 103 ALA A CA 1
ATOM 850 C C . ALA A 1 103 ? 7.683 -12.671 4.457 1.00 84.81 103 ALA A C 1
ATOM 852 O O . ALA A 1 103 ? 6.874 -13.152 5.244 1.00 84.81 103 ALA A O 1
ATOM 853 N N . VAL A 1 104 ? 8.774 -13.341 4.080 1.00 82.88 104 VAL A N 1
ATOM 854 C CA . VAL A 1 104 ? 9.099 -14.693 4.549 1.00 82.88 104 VAL A CA 1
ATOM 855 C C . VAL A 1 104 ? 9.365 -14.711 6.058 1.00 82.88 104 VAL A C 1
ATOM 857 O O . VAL A 1 104 ? 8.853 -15.588 6.754 1.00 82.88 104 VAL A O 1
ATOM 860 N N . GLU A 1 105 ? 10.112 -13.738 6.582 1.00 81.56 105 GLU A N 1
ATOM 861 C CA . GLU A 1 105 ? 10.364 -13.600 8.020 1.00 81.56 105 GLU A CA 1
ATOM 862 C C . GLU A 1 105 ? 9.082 -13.395 8.833 1.00 81.56 105 GLU A C 1
ATOM 864 O O . GLU A 1 105 ? 8.949 -14.003 9.893 1.00 81.56 105 GLU A O 1
ATOM 869 N N . ASP A 1 106 ? 8.123 -12.602 8.347 1.00 76.50 106 ASP A N 1
ATOM 870 C CA . ASP A 1 106 ? 6.820 -12.424 9.004 1.00 76.50 106 ASP A CA 1
ATOM 871 C C . ASP A 1 106 ? 6.087 -13.770 9.171 1.00 76.50 106 ASP A C 1
ATOM 873 O O . ASP A 1 106 ? 5.664 -14.123 10.275 1.00 76.50 106 ASP A O 1
ATOM 877 N N . TYR A 1 107 ? 6.055 -14.599 8.119 1.00 72.06 107 TYR A N 1
ATOM 878 C CA . TYR A 1 107 ? 5.479 -15.950 8.189 1.00 72.06 107 TYR A CA 1
ATOM 879 C C . TYR A 1 107 ? 6.188 -16.856 9.193 1.00 72.06 107 TYR A C 1
ATOM 881 O O . TYR A 1 107 ? 5.539 -17.559 9.975 1.00 72.06 107 TYR A O 1
ATOM 889 N N . PHE A 1 108 ? 7.521 -16.855 9.179 1.00 68.31 108 PHE A N 1
ATOM 890 C CA . PHE A 1 108 ? 8.296 -17.655 10.122 1.00 68.31 108 PHE A CA 1
ATOM 891 C C . PHE A 1 108 ? 8.110 -17.169 11.560 1.00 68.31 108 PHE A C 1
ATOM 893 O O . PHE A 1 108 ? 7.960 -17.992 12.462 1.00 68.31 108 PHE A O 1
ATOM 900 N N . ASN A 1 109 ? 8.046 -15.858 11.786 1.00 62.78 109 ASN A N 1
ATOM 901 C CA . ASN A 1 109 ? 7.836 -15.290 13.110 1.00 62.78 109 ASN A CA 1
ATOM 902 C C . ASN A 1 109 ? 6.450 -15.632 13.648 1.00 62.78 109 ASN A C 1
ATOM 904 O O . ASN A 1 109 ? 6.375 -16.154 14.758 1.00 62.78 109 ASN A O 1
ATOM 908 N N . GLN A 1 110 ? 5.377 -15.447 12.870 1.00 60.81 110 GLN A N 1
ATOM 909 C CA . GLN A 1 110 ? 4.022 -15.843 13.280 1.00 60.81 110 GLN A CA 1
ATOM 910 C C . GLN A 1 110 ? 3.962 -17.322 13.703 1.00 60.81 110 GLN A C 1
ATOM 912 O O . GLN A 1 110 ? 3.342 -17.661 14.715 1.00 60.81 110 GLN A O 1
ATOM 917 N N . PHE A 1 111 ? 4.677 -18.198 12.991 1.00 58.75 111 PHE A N 1
ATOM 918 C CA . PHE A 1 111 ? 4.794 -19.612 13.344 1.00 58.75 111 PHE A CA 1
ATOM 919 C C . PHE A 1 111 ? 5.588 -19.844 14.645 1.00 58.75 111 PHE A C 1
ATOM 921 O O . PHE A 1 111 ? 5.169 -20.628 15.502 1.00 58.75 111 PHE A O 1
ATOM 928 N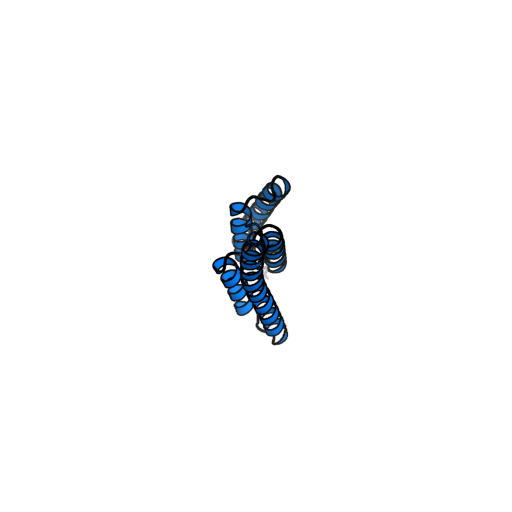 N . VAL A 1 112 ? 6.712 -19.142 14.831 1.00 57.91 112 VAL A N 1
ATOM 929 C CA . VAL A 1 112 ? 7.578 -19.262 16.017 1.00 57.91 112 VAL A CA 1
ATOM 930 C C . VAL A 1 112 ? 6.902 -18.729 17.291 1.00 57.91 112 VAL A C 1
ATOM 932 O O . VAL A 1 112 ? 7.053 -19.329 18.360 1.00 57.91 112 VAL A O 1
ATOM 935 N N . VAL A 1 113 ? 6.105 -17.655 17.214 1.00 58.31 113 VAL A N 1
ATOM 936 C CA . VAL A 1 113 ? 5.355 -17.163 18.386 1.00 58.31 113 VAL A CA 1
ATOM 937 C C . VAL A 1 113 ? 4.309 -18.193 18.824 1.00 58.31 113 VAL A C 1
ATOM 939 O O . VAL A 1 113 ? 4.194 -18.484 20.015 1.00 58.31 113 VAL A O 1
ATOM 942 N N . GLY A 1 114 ? 3.614 -18.815 17.864 1.00 58.31 114 GLY A N 1
ATOM 943 C CA . GLY A 1 114 ? 2.614 -19.849 18.134 1.00 58.31 114 GLY A CA 1
ATOM 944 C C . GLY A 1 114 ? 3.188 -21.066 18.865 1.00 58.31 114 GLY A C 1
ATOM 945 O O . GLY A 1 114 ? 2.626 -21.502 19.871 1.00 58.31 114 GLY A O 1
ATOM 946 N N . ILE A 1 115 ? 4.344 -21.584 18.435 1.00 59.50 115 ILE A N 1
ATOM 947 C CA . ILE A 1 115 ? 5.013 -22.688 19.149 1.00 59.50 115 ILE A CA 1
ATOM 948 C C . ILE A 1 115 ? 5.518 -22.246 20.530 1.00 59.50 115 ILE A C 1
ATOM 950 O O . ILE A 1 115 ? 5.394 -22.999 21.495 1.00 59.50 115 ILE A O 1
ATOM 954 N N . CYS A 1 116 ? 6.026 -21.018 20.674 1.00 57.44 116 CYS A N 1
ATOM 955 C CA . CYS A 1 116 ? 6.530 -20.518 21.953 1.00 57.44 116 CYS A CA 1
ATOM 956 C C . CYS A 1 116 ? 5.415 -20.418 23.012 1.00 57.44 116 CYS A C 1
ATOM 958 O O . CYS A 1 116 ? 5.637 -20.791 24.167 1.00 57.44 116 CYS A O 1
ATOM 960 N N . SER A 1 117 ? 4.200 -20.017 22.615 1.00 57.31 117 SER A N 1
ATOM 961 C CA . SER A 1 117 ? 3.015 -20.031 23.485 1.00 57.31 117 SER A CA 1
ATOM 962 C C . SER A 1 117 ? 2.588 -21.445 23.899 1.00 57.31 117 SER A C 1
ATOM 964 O O . SER A 1 117 ? 2.149 -21.639 25.031 1.00 57.31 117 SER A O 1
ATOM 966 N N . ILE A 1 118 ? 2.762 -22.443 23.026 1.00 60.97 118 ILE A N 1
ATOM 967 C CA . ILE A 1 118 ? 2.451 -23.850 23.332 1.00 60.97 118 ILE A CA 1
ATOM 968 C C . ILE A 1 118 ? 3.449 -24.424 24.350 1.00 60.97 118 ILE A C 1
ATOM 970 O O . ILE A 1 118 ? 3.044 -25.108 25.288 1.00 60.97 118 ILE A O 1
ATOM 974 N N . PHE A 1 119 ? 4.743 -24.117 24.215 1.00 56.88 119 PHE A N 1
ATOM 975 C CA . PHE A 1 119 ? 5.773 -24.655 25.112 1.00 56.88 119 PHE A CA 1
ATOM 976 C C . PHE A 1 119 ? 5.837 -23.953 26.481 1.00 56.88 119 PHE A C 1
ATOM 978 O O . PHE A 1 119 ? 6.135 -24.613 27.475 1.00 56.88 119 PHE A O 1
ATOM 985 N N . HIS A 1 120 ? 5.493 -22.664 26.584 1.00 58.53 120 HIS A N 1
ATOM 986 C CA . HIS A 1 120 ? 5.449 -21.960 27.879 1.00 58.53 120 HIS A CA 1
ATOM 987 C C . HIS A 1 120 ? 4.155 -22.193 28.677 1.00 58.53 120 HIS A C 1
ATOM 989 O O . HIS A 1 120 ? 4.136 -21.954 29.882 1.00 58.53 120 HIS A O 1
ATOM 995 N N . GLY A 1 121 ? 3.087 -22.695 28.046 1.00 56.78 121 GLY A N 1
ATOM 996 C CA . GLY A 1 121 ? 1.857 -23.117 28.730 1.00 56.78 121 GLY A CA 1
ATOM 997 C C . GLY A 1 121 ? 1.879 -24.561 29.255 1.00 56.78 121 GLY A C 1
ATOM 998 O O . GLY A 1 121 ? 0.886 -25.011 29.820 1.00 56.78 121 GLY A O 1
ATOM 999 N N . GLY A 1 122 ? 2.979 -25.297 29.051 1.00 54.50 122 GLY A N 1
ATOM 1000 C CA . GLY A 1 122 ? 3.050 -26.754 29.214 1.00 54.50 122 GLY A CA 1
ATOM 1001 C C . GLY A 1 122 ? 4.073 -27.275 30.226 1.00 54.50 122 GLY A C 1
ATOM 1002 O O . GLY A 1 122 ? 4.559 -28.387 30.052 1.00 54.50 122 GLY A O 1
ATOM 1003 N N . ILE A 1 123 ? 4.419 -26.514 31.270 1.00 57.22 123 ILE A N 1
ATOM 1004 C CA . ILE A 1 123 ? 5.143 -27.043 32.444 1.00 57.22 123 ILE A CA 1
ATOM 1005 C C . ILE A 1 123 ? 4.384 -26.608 33.699 1.00 57.22 123 ILE A C 1
ATOM 1007 O O . ILE A 1 123 ? 4.735 -25.648 34.379 1.00 57.22 123 ILE A O 1
ATOM 1011 N N . GLY A 1 124 ? 3.272 -27.289 33.947 1.00 56.69 124 GLY A N 1
ATOM 1012 C CA . GLY A 1 124 ? 2.380 -27.023 35.068 1.00 56.69 124 GLY A CA 1
ATOM 1013 C C . GLY A 1 124 ? 1.501 -28.222 35.396 1.00 56.69 124 GLY A C 1
ATOM 1014 O O . GLY A 1 124 ? 0.311 -28.033 35.620 1.00 56.69 124 GLY A O 1
ATOM 1015 N N . ILE A 1 125 ? 2.069 -29.434 35.370 1.00 45.56 125 ILE A N 1
ATOM 1016 C CA . ILE A 1 125 ? 1.548 -30.643 36.033 1.00 45.56 125 ILE A CA 1
ATOM 1017 C C . ILE A 1 125 ? 2.744 -31.411 36.587 1.00 45.56 125 ILE A C 1
ATOM 1019 O O . ILE 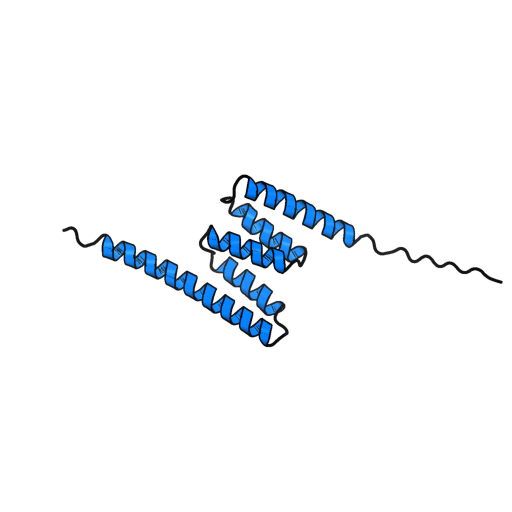A 1 125 ? 3.694 -31.630 35.801 1.00 45.56 125 ILE A O 1
#

Foldseek 3Di:
DDDDDDDDPPPDPVVVVLVVLVVVLVVLVVVCVVPVQPLVSLVVNLVSCVVNVVPVVNVVSVVSSVVNDLDDVVRLVVNLVVLVVVPPDPVSVVVSVVSVVVNVVSVVVVVVVVVVVVVVVPDDD

Mean predicted aligned error: 11.72 Å

Radius of gyration: 22.09 Å; Cα contacts (8 Å, |Δi|>4): 47; chains: 1; bounding box: 31×68×81 Å

Solvent-accessible surface area (backbone atoms only — not comparable to full-atom values): 7468 Å² total; per-residue (Å²): 141,78,91,76,86,78,88,83,90,84,86,60,79,69,60,54,58,49,53,55,51,51,56,49,47,53,53,47,52,50,50,35,72,78,41,73,84,47,63,69,54,54,59,49,45,41,55,46,27,61,73,71,61,42,61,68,62,26,52,54,48,50,51,54,44,51,76,76,38,89,72,51,71,68,56,54,51,52,54,50,52,53,47,55,77,66,34,79,48,76,66,42,48,51,53,46,51,54,52,51,51,52,54,52,48,51,56,53,46,60,52,51,53,55,52,50,56,56,61,73,71,65,82,83,128

Sequence (125 aa):
MDKMETSDSSSSESDENENELEGRAEELERQLADNKYLYDVHVELVNLYRQIGDLKSMRAAYERFYELFPLTPELWLTWLKIEMELAISPEDKKNVLGLFEKAVEDYFNQFVVGICSIFHGGIGI

Nearest PDB structures (foldseek):
  5jjx-assembly1_A  TM=8.024E-01  e=4.043E-05  Homo sapiens
  3vty-assembly4_D  TM=7.562E-01  e=3.421E-02  Candidatus Magnetobacterium bavaricum
  5lj3-assembly1_S  TM=7.011E-01  e=7.329E-02  Saccharomyces cerevisiae
  5lj5-assembly1_S  TM=7.011E-01  e=1.242E-01  Saccharomyces cerevisiae
  5fzr-assembly2_D  TM=5.946E-01  e=1.481E-01  synthetic construct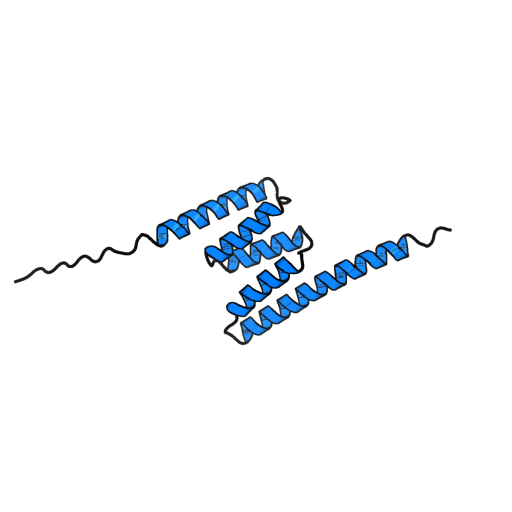

Secondary structure (DSSP, 8-state):
------------HHHHHHHHHHHHHHHHHHHHHH-TT-HHHHHHHHHHHHHHT-HHHHHHHHHHHHHHSPPPHHHHHHHHHHHHHH--SHHHHHHHHHHHHHHHHHHHHHHHHHHHHHHHTS---

pLDDT: mean 78.18, std 13.62, range [42.47, 92.56]

Organism: Agrilus planipennis (NCBI:txid224129)

InterPro domains:
  IPR003107 HAT (Half-A-TPR) repeat [SM00386] (53-85)
  IPR008847 Suppressor of forked [PF05843] (25-102)
  IPR011990 Tetratricopeptide-like helical domain superfamily [G3DSA:1.25.40.10] (28-117)
  IPR011990 Tetratricopeptide-like helical domain superfamily [SSF48452] (29-108)